Protein AF-A0A4D7HAW9-F1 (afdb_monomer_lite)

pLDDT: mean 92.5, std 7.55, range [50.25, 98.31]

Radius of gyration: 14.74 Å; chains: 1; bounding box: 33×27×41 Å

Foldseek 3Di:
DQDPLNVLVVQLVVLQVVLVVCVVVVVLLSSLQSNLVSLQSLLVSLCVQLVVLVVDDDPDHNVVSNVSSVVSNVSSVVSVVVSVVVVVVD

Structure (mmCIF, N/CA/C/O backbone):
data_AF-A0A4D7HAW9-F1
#
_entry.id   AF-A0A4D7HAW9-F1
#
loop_
_atom_site.group_PDB
_atom_site.id
_atom_site.type_symbol
_atom_site.label_atom_id
_atom_site.label_alt_id
_atom_site.label_comp_id
_atom_site.label_asym_id
_atom_site.label_entity_id
_atom_site.label_seq_id
_atom_site.pdbx_PDB_ins_code
_atom_site.Cartn_x
_atom_site.Cartn_y
_atom_site.Cartn_z
_atom_site.occupancy
_atom_site.B_iso_or_equiv
_atom_site.auth_seq_id
_atom_site.auth_comp_id
_atom_site.auth_asym_id
_atom_site.auth_atom_id
_atom_site.pdbx_PDB_model_num
ATOM 1 N N . MET A 1 1 ? 13.804 -18.890 -7.336 1.00 50.25 1 MET A N 1
ATOM 2 C CA . MET A 1 1 ? 14.395 -18.110 -6.224 1.00 50.25 1 MET A CA 1
ATOM 3 C C . MET A 1 1 ? 13.465 -16.938 -5.942 1.00 50.25 1 MET A C 1
ATOM 5 O O . MET A 1 1 ? 12.963 -16.361 -6.898 1.00 50.25 1 MET A O 1
ATOM 9 N N . LEU A 1 2 ? 13.157 -16.655 -4.675 1.00 66.62 2 LEU A N 1
ATOM 10 C CA . LEU A 1 2 ? 12.306 -15.525 -4.281 1.00 66.62 2 LEU A CA 1
ATOM 11 C C . LEU A 1 2 ? 13.144 -14.243 -4.310 1.00 66.62 2 LEU A C 1
ATOM 13 O O . LEU A 1 2 ? 14.009 -14.059 -3.463 1.00 66.62 2 LEU A O 1
ATOM 17 N N . ASP A 1 3 ? 12.908 -13.395 -5.307 1.00 86.25 3 ASP A N 1
ATOM 18 C CA . ASP A 1 3 ? 13.499 -12.056 -5.380 1.00 86.25 3 ASP A CA 1
ATOM 19 C C . ASP A 1 3 ? 12.754 -11.090 -4.432 1.00 86.25 3 ASP A C 1
ATOM 21 O O . ASP A 1 3 ? 11.595 -11.332 -4.077 1.00 86.25 3 ASP A O 1
ATOM 25 N N . THR A 1 4 ? 13.381 -9.982 -4.029 1.00 86.50 4 THR A N 1
ATOM 26 C CA . THR A 1 4 ? 12.822 -8.970 -3.113 1.00 86.50 4 THR A CA 1
ATOM 27 C C . THR A 1 4 ? 11.437 -8.498 -3.559 1.00 86.50 4 THR A C 1
ATOM 29 O O . THR A 1 4 ? 10.525 -8.370 -2.741 1.00 86.50 4 THR A O 1
ATOM 32 N N . ARG A 1 5 ? 11.230 -8.321 -4.872 1.00 86.56 5 ARG A N 1
ATOM 33 C CA . ARG A 1 5 ? 9.914 -7.985 -5.439 1.00 86.56 5 ARG A CA 1
ATOM 34 C C . ARG A 1 5 ? 8.876 -9.089 -5.222 1.00 86.56 5 ARG A C 1
ATOM 36 O O . ARG A 1 5 ? 7.712 -8.788 -4.979 1.00 86.56 5 ARG A O 1
ATOM 43 N N . GLY A 1 6 ? 9.279 -10.354 -5.292 1.00 87.38 6 GLY A N 1
ATOM 44 C CA . GLY A 1 6 ? 8.404 -11.487 -4.995 1.00 87.38 6 GLY A CA 1
ATOM 45 C C . GLY A 1 6 ? 7.984 -11.513 -3.524 1.00 87.38 6 GLY A C 1
ATOM 46 O O . GLY A 1 6 ? 6.804 -11.674 -3.228 1.00 87.38 6 GLY A O 1
ATOM 47 N N . VAL A 1 7 ? 8.926 -11.266 -2.607 1.00 90.50 7 VAL A N 1
ATOM 48 C CA . VAL A 1 7 ? 8.639 -11.183 -1.163 1.00 90.50 7 VAL A CA 1
ATOM 49 C C . VAL A 1 7 ? 7.652 -10.053 -0.866 1.00 90.50 7 VAL A C 1
ATOM 51 O O . VAL A 1 7 ? 6.662 -10.267 -0.171 1.00 90.50 7 VAL A O 1
ATOM 54 N N . LEU A 1 8 ? 7.869 -8.868 -1.441 1.00 90.12 8 LEU A N 1
ATOM 55 C CA . LEU A 1 8 ? 6.956 -7.734 -1.293 1.00 90.12 8 LEU A CA 1
ATOM 56 C C . LEU A 1 8 ? 5.547 -8.052 -1.806 1.00 90.12 8 LEU A C 1
ATOM 58 O O . LEU A 1 8 ? 4.581 -7.731 -1.124 1.00 90.12 8 LEU A O 1
ATOM 62 N N . ALA A 1 9 ? 5.412 -8.725 -2.952 1.00 91.25 9 ALA A N 1
ATOM 63 C CA . ALA A 1 9 ? 4.101 -9.112 -3.476 1.00 91.25 9 ALA A CA 1
ATOM 64 C C . ALA A 1 9 ? 3.344 -10.051 -2.515 1.00 91.25 9 ALA A C 1
ATOM 66 O O . ALA A 1 9 ? 2.134 -9.901 -2.318 1.00 91.25 9 ALA A O 1
ATOM 67 N N . ILE A 1 10 ? 4.057 -10.979 -1.867 1.00 95.00 10 ILE A N 1
ATOM 68 C CA . ILE A 1 10 ? 3.482 -11.854 -0.836 1.00 95.00 10 ILE A CA 1
ATOM 69 C C . ILE A 1 10 ? 3.054 -11.032 0.382 1.00 95.00 10 ILE A C 1
ATOM 71 O O . ILE A 1 10 ? 1.921 -11.174 0.834 1.00 95.00 10 ILE A O 1
ATOM 75 N N . LEU A 1 11 ? 3.914 -10.145 0.889 1.00 94.75 11 LEU A N 1
ATOM 76 C CA . LEU A 1 11 ? 3.597 -9.304 2.048 1.00 94.75 11 LEU A CA 1
ATOM 77 C C . LEU A 1 11 ? 2.394 -8.390 1.790 1.00 94.75 11 LEU A C 1
ATOM 79 O O . LEU A 1 11 ? 1.522 -8.284 2.647 1.00 94.75 11 LEU A O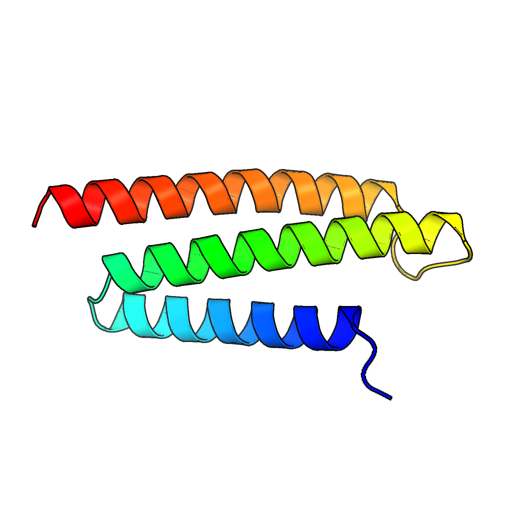 1
ATOM 83 N N . VAL A 1 12 ? 2.311 -7.790 0.599 1.00 95.31 12 VAL A N 1
ATOM 84 C CA . VAL A 1 12 ? 1.153 -7.002 0.152 1.00 95.31 12 VAL A CA 1
ATOM 85 C C . VAL A 1 12 ? -0.115 -7.854 0.178 1.00 95.31 12 VAL A C 1
ATOM 87 O O . VAL A 1 12 ? -1.127 -7.443 0.743 1.00 95.31 12 VAL A O 1
ATOM 90 N N . SER A 1 13 ? -0.054 -9.065 -0.381 1.00 95.00 13 SER A N 1
ATOM 91 C CA . SER A 1 13 ? -1.197 -9.985 -0.418 1.00 95.00 13 SER A CA 1
ATOM 92 C C . SER A 1 13 ? -1.655 -10.377 0.988 1.00 95.00 13 SER A C 1
ATOM 94 O O . SER A 1 13 ? -2.849 -10.354 1.280 1.00 95.00 13 SER A O 1
ATOM 96 N N . VAL A 1 14 ? -0.708 -10.685 1.879 1.00 97.38 14 VAL A N 1
ATOM 97 C CA . VAL A 1 14 ? -0.993 -11.011 3.282 1.00 97.38 14 VAL A CA 1
ATOM 98 C C . VAL A 1 14 ? -1.608 -9.813 4.000 1.00 97.38 14 VAL A C 1
ATOM 100 O O . VAL A 1 14 ? -2.630 -9.989 4.652 1.00 97.38 14 VAL A O 1
ATOM 103 N N . ALA A 1 15 ? -1.047 -8.610 3.846 1.00 96.75 15 ALA A N 1
ATOM 104 C CA . ALA A 1 15 ? -1.561 -7.391 4.470 1.00 96.75 15 ALA A CA 1
ATOM 105 C C . ALA A 1 15 ? -2.996 -7.067 4.025 1.00 96.75 15 ALA A C 1
ATOM 107 O O . ALA A 1 15 ? -3.837 -6.716 4.852 1.00 96.75 15 ALA A O 1
ATOM 108 N N . PHE A 1 16 ? -3.310 -7.237 2.737 1.00 97.50 16 PHE A N 1
ATOM 109 C CA . PHE A 1 16 ? -4.675 -7.042 2.250 1.00 97.50 16 PHE A CA 1
ATOM 110 C C . PHE A 1 16 ? -5.638 -8.102 2.775 1.00 97.50 16 PHE A C 1
ATOM 112 O O . PHE A 1 16 ? -6.727 -7.758 3.235 1.00 97.50 16 PHE A O 1
ATOM 119 N N . LEU A 1 17 ? -5.244 -9.377 2.755 1.00 97.88 17 LEU A N 1
ATOM 120 C CA . LEU A 1 17 ? -6.074 -10.461 3.276 1.00 97.88 17 LEU A CA 1
ATOM 121 C C . LEU A 1 17 ? -6.369 -10.273 4.767 1.00 97.88 17 LEU A C 1
ATOM 123 O O . LEU A 1 17 ? -7.528 -10.353 5.176 1.00 97.88 17 LEU A O 1
ATOM 127 N N . THR A 1 18 ? -5.352 -9.984 5.580 1.00 97.44 18 THR A N 1
ATOM 128 C CA . THR A 1 18 ? -5.536 -9.750 7.017 1.00 97.44 18 THR A CA 1
ATOM 129 C C . THR A 1 18 ? -6.358 -8.493 7.273 1.00 97.44 18 THR A C 1
ATOM 131 O O . THR A 1 18 ? -7.280 -8.548 8.083 1.00 97.44 18 THR A O 1
ATOM 134 N N . GLY A 1 19 ? -6.117 -7.406 6.532 1.00 96.19 19 GLY A N 1
ATOM 135 C CA . GLY A 1 19 ? -6.912 -6.180 6.617 1.00 96.19 19 GLY A CA 1
ATOM 136 C C . GLY A 1 19 ? -8.397 -6.423 6.338 1.00 96.19 19 GLY A C 1
ATOM 137 O O . GLY A 1 19 ? -9.249 -6.027 7.134 1.00 96.19 19 GLY A O 1
ATOM 138 N N . MET A 1 20 ? -8.725 -7.157 5.270 1.00 97.31 20 MET A N 1
ATOM 139 C CA . MET A 1 20 ? -10.110 -7.520 4.939 1.00 97.31 20 MET A CA 1
ATOM 140 C C . MET A 1 20 ? -10.753 -8.421 6.000 1.00 97.31 20 MET A C 1
ATOM 142 O O . MET A 1 20 ? -11.927 -8.245 6.337 1.00 97.31 20 MET A O 1
ATOM 146 N N . VAL A 1 21 ? -10.003 -9.382 6.546 1.00 97.88 21 VAL A N 1
ATOM 147 C CA . VAL A 1 21 ? -10.489 -10.255 7.624 1.00 97.88 21 VAL A CA 1
ATOM 148 C C . VAL A 1 21 ? -10.759 -9.452 8.899 1.00 97.88 21 VAL A C 1
ATOM 150 O O . VAL A 1 21 ? -11.807 -9.643 9.517 1.00 97.88 21 VAL A O 1
ATOM 153 N N . SER A 1 22 ? -9.868 -8.536 9.280 1.00 96.62 22 SER A N 1
ATOM 154 C CA . SER A 1 22 ? -10.062 -7.654 10.436 1.00 96.62 22 SER A CA 1
ATOM 155 C C . SER A 1 22 ? -11.259 -6.727 10.253 1.00 96.62 22 SER A C 1
ATOM 157 O O . SER A 1 22 ? -12.056 -6.586 11.183 1.00 96.62 22 SER A O 1
ATOM 159 N N . TYR A 1 23 ? -11.453 -6.187 9.045 1.00 95.38 23 TYR A N 1
ATOM 160 C CA . TYR A 1 23 ? -12.614 -5.357 8.722 1.00 95.38 23 TYR A CA 1
ATOM 161 C C . TYR A 1 23 ? -13.920 -6.133 8.923 1.00 95.38 23 TYR A C 1
ATOM 163 O O . TYR A 1 23 ? -14.811 -5.690 9.645 1.00 95.38 23 TYR A O 1
ATOM 171 N N . ARG A 1 24 ? -13.997 -7.364 8.395 1.00 96.06 24 ARG A N 1
ATOM 172 C CA . ARG A 1 24 ? -15.160 -8.251 8.583 1.00 96.06 24 ARG A CA 1
ATOM 173 C C . ARG A 1 24 ? -15.425 -8.633 10.041 1.00 96.06 24 ARG A C 1
ATOM 175 O O . ARG A 1 24 ? -16.539 -9.030 10.362 1.00 96.06 24 ARG A O 1
ATOM 182 N N . ARG A 1 25 ? -14.421 -8.541 10.916 1.00 96.62 25 ARG A N 1
ATOM 183 C CA . ARG A 1 25 ? -14.538 -8.815 12.358 1.00 96.62 25 ARG A CA 1
ATOM 184 C C . ARG A 1 25 ? -14.857 -7.564 13.190 1.00 96.62 25 ARG A C 1
ATOM 186 O O . ARG A 1 25 ? -14.776 -7.636 14.412 1.00 96.62 25 ARG A O 1
ATOM 193 N N . GLY A 1 26 ? -15.165 -6.423 12.566 1.00 94.12 26 GLY A N 1
ATOM 194 C CA . GLY A 1 26 ? -15.440 -5.158 13.266 1.00 94.12 26 GLY A CA 1
ATOM 195 C C . GLY A 1 26 ? -14.196 -4.496 13.880 1.00 94.12 26 GLY A C 1
ATOM 196 O O . GLY A 1 26 ? -14.297 -3.555 14.670 1.00 94.12 26 GLY A O 1
ATOM 197 N N . ARG A 1 27 ? -12.992 -4.971 13.530 1.00 94.88 27 ARG A N 1
ATOM 198 C CA . ARG A 1 27 ? -11.707 -4.410 13.981 1.00 94.88 27 ARG A CA 1
ATOM 199 C C . ARG A 1 27 ? -11.223 -3.353 12.985 1.00 94.88 27 ARG A C 1
ATOM 201 O O . ARG A 1 27 ? -10.156 -3.484 12.396 1.00 94.88 27 ARG A O 1
ATOM 208 N N . GLU A 1 28 ? -12.033 -2.316 12.791 1.00 93.94 28 GLU A N 1
ATOM 209 C CA . GLU A 1 28 ? -11.863 -1.299 11.739 1.00 93.94 28 GLU A CA 1
ATOM 210 C C . GLU A 1 28 ? -10.517 -0.573 11.798 1.00 93.94 28 GLU A C 1
ATOM 212 O O . GLU A 1 28 ? -9.837 -0.473 10.784 1.00 93.94 28 GLU A O 1
ATOM 217 N N . VAL A 1 29 ? -10.084 -0.147 12.989 1.00 95.31 29 VAL A N 1
ATOM 218 C CA . VAL A 1 29 ? -8.794 0.539 13.168 1.00 95.31 29 VAL A CA 1
ATOM 219 C C . VAL A 1 29 ? -7.638 -0.317 12.641 1.00 95.31 29 VAL A C 1
ATOM 221 O O . VAL A 1 29 ? -6.834 0.142 11.834 1.00 95.31 29 VAL A O 1
ATOM 224 N N . GLU A 1 30 ? -7.570 -1.584 13.059 1.00 95.38 30 GLU A N 1
ATOM 225 C CA . GLU 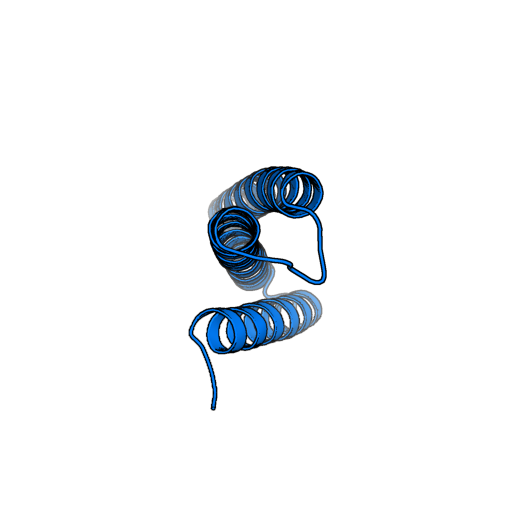A 1 30 ? -6.529 -2.513 12.606 1.00 95.38 30 GLU A CA 1
ATOM 226 C C . GLU A 1 30 ? -6.640 -2.771 11.100 1.00 95.38 30 GLU A C 1
ATOM 228 O O . GLU A 1 30 ? -5.626 -2.783 10.404 1.00 95.38 30 GLU A O 1
ATOM 233 N N . ALA A 1 31 ? -7.863 -2.923 10.586 1.00 96.50 31 ALA A N 1
ATOM 234 C CA . ALA A 1 31 ? -8.098 -3.094 9.162 1.00 96.50 31 ALA A CA 1
ATOM 235 C C . ALA A 1 31 ? -7.542 -1.921 8.350 1.00 96.50 31 ALA A C 1
ATOM 237 O O . ALA A 1 31 ? -6.801 -2.144 7.396 1.00 96.50 31 ALA A O 1
ATOM 238 N N . PHE A 1 32 ? -7.829 -0.682 8.747 1.00 97.56 32 PHE A N 1
ATOM 239 C CA . PHE A 1 32 ? -7.343 0.506 8.053 1.00 97.56 32 PHE A CA 1
ATOM 240 C C . PHE A 1 32 ? -5.817 0.607 8.075 1.00 97.56 32 PHE A C 1
ATOM 242 O O . PHE A 1 32 ? -5.209 0.835 7.031 1.00 97.56 32 PHE A O 1
ATOM 249 N N . PHE A 1 33 ? -5.169 0.338 9.209 1.00 97.81 33 PHE A N 1
ATOM 250 C CA . PHE A 1 33 ? -3.704 0.319 9.258 1.00 97.81 33 PHE A CA 1
ATOM 251 C C . PHE A 1 33 ? -3.091 -0.797 8.397 1.00 97.81 33 PHE A C 1
ATOM 253 O O . PHE A 1 33 ? -2.084 -0.562 7.727 1.00 97.81 33 PHE A O 1
ATOM 260 N N . LEU A 1 34 ? -3.699 -1.988 8.359 1.00 97.81 34 LEU A N 1
ATOM 261 C CA . LEU A 1 34 ? -3.239 -3.099 7.515 1.00 97.81 34 LEU A CA 1
ATOM 262 C C . LEU A 1 34 ? -3.413 -2.800 6.022 1.00 97.81 34 LEU A C 1
ATOM 264 O O . LEU A 1 34 ? -2.487 -3.025 5.244 1.00 97.81 34 LEU A O 1
ATOM 268 N N . LEU A 1 35 ? -4.563 -2.251 5.624 1.00 97.62 35 LEU A N 1
ATOM 269 C CA . LEU A 1 35 ? -4.823 -1.845 4.243 1.00 97.62 35 LEU A CA 1
ATOM 270 C C . LEU A 1 35 ? -3.872 -0.717 3.820 1.00 97.62 35 LEU A C 1
ATOM 272 O O . LEU A 1 35 ? -3.248 -0.814 2.763 1.00 97.62 35 LEU A O 1
ATOM 276 N N . GLY A 1 36 ? -3.692 0.305 4.662 1.00 97.94 36 GLY A N 1
ATOM 277 C CA . GLY A 1 36 ? -2.753 1.402 4.418 1.00 97.94 36 GLY A CA 1
ATOM 278 C C . GLY A 1 36 ? -1.308 0.916 4.277 1.00 97.94 36 GLY A C 1
ATOM 279 O O . GLY A 1 36 ? -0.626 1.254 3.307 1.00 97.94 36 GLY A O 1
ATOM 280 N N . GLY A 1 37 ? -0.862 0.039 5.180 1.00 97.50 37 GLY A N 1
ATOM 281 C CA . GLY A 1 37 ? 0.450 -0.607 5.100 1.00 97.50 37 GLY A CA 1
ATOM 282 C C . GLY A 1 37 ? 0.620 -1.466 3.841 1.00 97.50 37 GLY A C 1
ATOM 283 O O . GLY A 1 37 ? 1.653 -1.384 3.177 1.00 97.50 37 GLY A O 1
ATOM 284 N N . GLY A 1 38 ? -0.407 -2.230 3.458 1.00 97.69 38 GLY A N 1
ATOM 285 C CA . GLY A 1 38 ? -0.424 -3.014 2.220 1.00 97.69 38 GLY A CA 1
ATOM 286 C C . GLY A 1 38 ? -0.254 -2.143 0.973 1.00 97.69 38 GLY A C 1
ATOM 287 O O . GLY A 1 38 ? 0.580 -2.443 0.118 1.00 97.69 38 GLY A O 1
ATOM 288 N N . PHE A 1 39 ? -0.962 -1.014 0.901 1.00 98.19 39 PHE A N 1
ATOM 289 C CA . PHE A 1 39 ? -0.799 -0.044 -0.183 1.00 98.19 39 PHE A CA 1
ATOM 290 C C . PHE A 1 39 ? 0.579 0.637 -0.180 1.00 98.19 39 PHE A C 1
ATOM 292 O O . PHE A 1 39 ? 1.154 0.835 -1.249 1.00 98.19 39 PHE A O 1
ATOM 299 N N . ALA A 1 40 ? 1.162 0.934 0.985 1.00 97.56 40 ALA A N 1
ATOM 300 C CA . ALA A 1 40 ? 2.526 1.465 1.064 1.00 97.56 40 ALA A CA 1
ATOM 301 C C . ALA A 1 40 ? 3.561 0.476 0.491 1.00 97.56 40 ALA A C 1
ATOM 303 O O . ALA A 1 40 ? 4.428 0.857 -0.299 1.00 97.56 40 ALA A O 1
ATOM 304 N N . LEU A 1 41 ? 3.434 -0.809 0.835 1.00 96.69 41 LEU A N 1
ATOM 305 C CA . LEU A 1 41 ? 4.281 -1.870 0.287 1.00 96.69 41 LEU A CA 1
ATOM 306 C C . LEU A 1 41 ? 4.058 -2.057 -1.221 1.00 96.69 41 LEU A C 1
ATOM 308 O O . LEU A 1 41 ? 5.020 -2.273 -1.957 1.00 96.69 41 LEU A O 1
ATOM 312 N N . ALA A 1 42 ? 2.817 -1.926 -1.695 1.00 95.88 42 ALA A N 1
ATOM 313 C CA . ALA A 1 42 ? 2.493 -1.990 -3.118 1.00 95.88 42 ALA A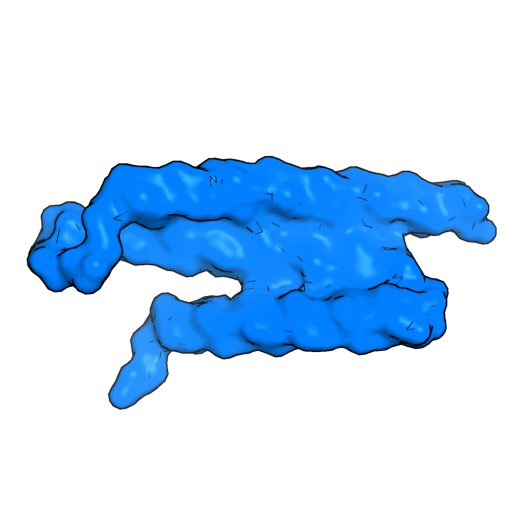 CA 1
ATOM 314 C C . ALA A 1 42 ? 3.116 -0.822 -3.902 1.00 95.88 42 ALA A C 1
ATOM 316 O O . ALA A 1 42 ? 3.656 -1.033 -4.989 1.00 95.88 42 ALA A O 1
ATOM 317 N N . ALA A 1 43 ? 3.115 0.388 -3.333 1.00 96.75 43 ALA A N 1
ATOM 318 C CA . ALA A 1 43 ? 3.804 1.537 -3.913 1.00 96.75 43 ALA A CA 1
ATOM 319 C C . ALA A 1 43 ? 5.314 1.288 -4.018 1.00 96.75 43 ALA A C 1
ATOM 321 O O . ALA A 1 43 ? 5.910 1.508 -5.071 1.00 96.75 43 ALA A O 1
ATOM 322 N N . PHE A 1 44 ? 5.931 0.761 -2.957 1.00 95.19 44 PHE A N 1
ATOM 323 C CA . PHE A 1 44 ? 7.354 0.425 -2.971 1.00 95.19 44 PHE A CA 1
ATOM 324 C C . PHE A 1 44 ? 7.681 -0.660 -4.010 1.00 95.19 44 PHE A C 1
ATOM 326 O O . PHE A 1 44 ? 8.635 -0.526 -4.778 1.00 95.19 44 PHE A O 1
ATOM 333 N N . TRP A 1 45 ? 6.844 -1.698 -4.106 1.00 93.94 45 TRP A N 1
ATOM 334 C CA . TRP A 1 45 ? 6.964 -2.739 -5.126 1.00 93.94 45 TRP A CA 1
ATOM 335 C C . TRP A 1 45 ? 6.882 -2.182 -6.554 1.00 93.94 45 TRP A C 1
ATOM 337 O O . TRP A 1 45 ? 7.661 -2.588 -7.423 1.00 93.94 45 TRP A O 1
ATOM 347 N N . GLY A 1 46 ? 5.962 -1.243 -6.796 1.00 92.25 46 GLY A N 1
ATOM 348 C CA . GLY A 1 46 ? 5.806 -0.581 -8.087 1.00 92.25 46 GLY A CA 1
ATOM 349 C C . GLY A 1 46 ? 7.020 0.277 -8.448 1.00 92.25 46 GLY A C 1
ATOM 350 O O . GLY A 1 46 ? 7.560 0.130 -9.543 1.00 92.25 46 GLY A O 1
ATOM 351 N N . LEU A 1 47 ? 7.541 1.076 -7.512 1.00 92.50 47 LEU A N 1
ATOM 352 C CA . LEU A 1 47 ? 8.758 1.871 -7.720 1.00 92.50 47 LEU A CA 1
ATOM 353 C C . LEU A 1 47 ? 9.976 0.993 -8.046 1.00 92.50 47 LEU A C 1
ATOM 355 O O . LEU A 1 47 ? 10.739 1.312 -8.960 1.00 92.50 47 LEU A O 1
ATOM 359 N N . MET A 1 48 ? 10.130 -0.153 -7.370 1.00 90.88 48 MET A N 1
ATOM 360 C CA . MET A 1 48 ? 11.162 -1.135 -7.724 1.00 90.88 48 MET A CA 1
ATOM 361 C C . MET A 1 48 ? 10.959 -1.700 -9.137 1.00 90.88 48 MET A C 1
ATOM 363 O O . MET A 1 48 ? 11.926 -1.873 -9.876 1.00 90.88 48 MET A O 1
ATOM 367 N N . GLY A 1 49 ? 9.712 -1.972 -9.533 1.00 88.56 49 GLY A N 1
ATOM 368 C CA . GLY A 1 49 ? 9.375 -2.408 -10.890 1.00 88.56 49 GLY A CA 1
ATOM 369 C C . GLY A 1 49 ? 9.742 -1.376 -11.955 1.00 88.56 49 GLY A C 1
ATOM 370 O O . GLY A 1 49 ? 10.314 -1.734 -12.985 1.00 88.56 49 GLY A O 1
ATOM 371 N N . MET A 1 50 ? 9.501 -0.094 -11.673 1.00 90.62 50 MET A N 1
ATOM 372 C CA . MET A 1 50 ? 9.899 1.014 -12.541 1.00 90.62 50 MET A CA 1
ATOM 373 C C . MET A 1 50 ? 11.422 1.086 -12.689 1.00 90.62 50 MET A C 1
ATOM 375 O O . MET A 1 50 ? 11.920 1.197 -13.809 1.00 90.62 50 MET A O 1
ATOM 379 N N . ALA A 1 51 ? 12.172 0.976 -11.589 1.00 88.75 51 ALA A N 1
ATOM 380 C CA . ALA A 1 51 ? 13.632 0.951 -11.639 1.00 88.75 51 ALA A CA 1
ATOM 381 C C . ALA A 1 51 ? 14.144 -0.213 -1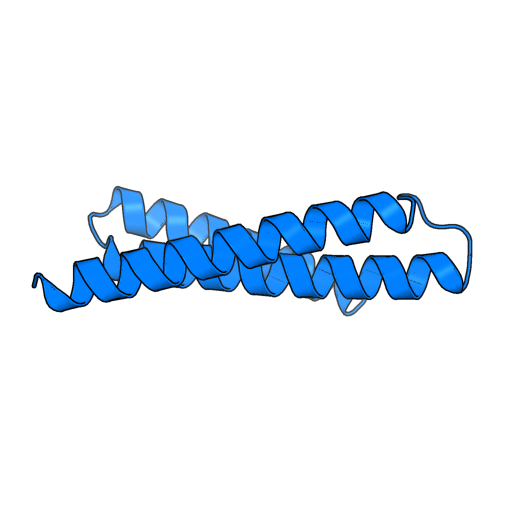2.506 1.00 88.75 51 ALA A C 1
ATOM 383 O O . ALA A 1 51 ? 15.011 -0.009 -13.353 1.00 88.75 51 ALA A O 1
ATOM 384 N N . LEU A 1 52 ? 13.540 -1.399 -12.370 1.00 86.19 52 LEU A N 1
ATOM 385 C CA . LEU A 1 52 ? 13.892 -2.581 -13.160 1.00 86.19 52 LEU A CA 1
ATOM 386 C C . LEU A 1 52 ? 13.566 -2.420 -14.655 1.00 86.19 52 LEU A C 1
ATOM 388 O O . LEU A 1 52 ? 14.327 -2.868 -15.508 1.00 86.19 52 LEU A O 1
ATOM 392 N N . SER A 1 53 ? 12.459 -1.747 -14.989 1.00 87.44 53 SER A N 1
ATOM 393 C CA . SER A 1 53 ? 12.076 -1.488 -16.389 1.00 87.44 53 SER A CA 1
ATOM 394 C C . SER A 1 53 ? 13.065 -0.599 -17.143 1.00 87.44 53 SER A C 1
ATOM 396 O O . SER A 1 53 ? 13.083 -0.596 -18.370 1.00 87.44 53 SER A O 1
ATOM 398 N N . ARG A 1 54 ? 13.922 0.135 -16.422 1.00 85.62 54 ARG A N 1
ATOM 399 C CA . ARG A 1 54 ? 14.988 0.949 -17.018 1.00 85.62 54 ARG A CA 1
ATOM 400 C C . ARG A 1 54 ? 16.237 0.137 -17.357 1.00 85.62 54 ARG A C 1
ATOM 402 O O . ARG A 1 54 ? 17.059 0.613 -18.130 1.00 85.62 54 ARG A O 1
ATOM 409 N N . THR A 1 55 ? 16.401 -1.055 -16.778 1.00 84.69 55 THR A N 1
ATOM 410 C CA . THR A 1 55 ? 17.614 -1.879 -16.925 1.00 84.69 55 THR A CA 1
ATOM 411 C C . THR A 1 55 ? 17.438 -3.053 -17.888 1.00 84.69 55 THR A C 1
ATOM 413 O O . THR A 1 55 ? 18.400 -3.763 -18.160 1.00 84.69 55 THR A O 1
ATOM 416 N N . GLY A 1 56 ? 16.231 -3.283 -18.409 1.00 77.38 56 GLY A N 1
ATOM 417 C CA . GLY A 1 56 ? 15.962 -4.347 -19.370 1.00 77.38 56 GLY A CA 1
ATOM 418 C C . GLY A 1 56 ? 14.472 -4.511 -19.671 1.00 77.38 56 GLY A C 1
ATOM 419 O O . GLY A 1 56 ? 13.638 -3.841 -19.060 1.00 77.38 56 GLY A O 1
ATOM 420 N N . PRO A 1 57 ? 14.117 -5.403 -20.609 1.00 73.62 57 PRO A N 1
ATOM 421 C CA . PRO A 1 57 ? 12.726 -5.676 -20.941 1.00 73.62 57 PRO A CA 1
ATOM 422 C C . PRO A 1 57 ? 11.981 -6.256 -19.731 1.00 73.62 57 PRO A C 1
ATOM 424 O O . PRO A 1 57 ? 12.345 -7.299 -19.187 1.00 73.62 57 PRO A O 1
ATOM 427 N N . THR A 1 58 ? 10.913 -5.578 -19.320 1.00 79.31 58 THR A N 1
ATOM 428 C CA . THR A 1 58 ? 9.999 -6.020 -18.263 1.00 79.31 58 THR A CA 1
ATOM 429 C C . THR A 1 58 ? 8.627 -6.348 -18.836 1.00 79.31 58 THR A C 1
ATOM 431 O O . THR A 1 58 ? 8.200 -5.771 -19.829 1.00 79.31 58 THR A O 1
ATOM 434 N N . GLN A 1 59 ? 7.894 -7.246 -18.171 1.00 78.69 59 GLN A N 1
ATOM 435 C CA . GLN A 1 59 ? 6.523 -7.612 -18.565 1.00 78.69 59 GLN A CA 1
ATOM 436 C C . GLN A 1 59 ? 5.528 -6.442 -18.480 1.00 78.69 59 GLN A C 1
ATOM 438 O O . GLN A 1 59 ? 4.481 -6.474 -19.114 1.00 78.69 59 GLN A O 1
ATOM 443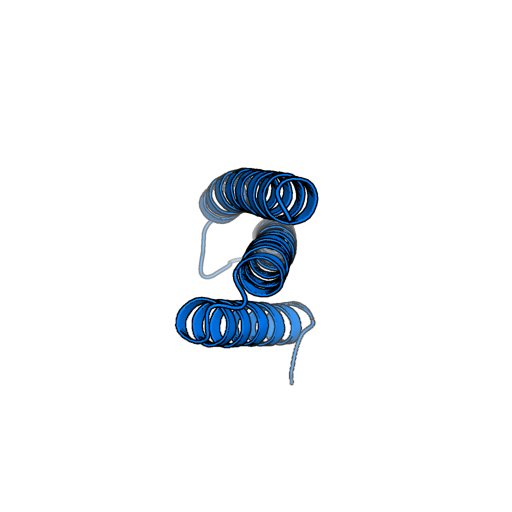 N N . VAL A 1 60 ? 5.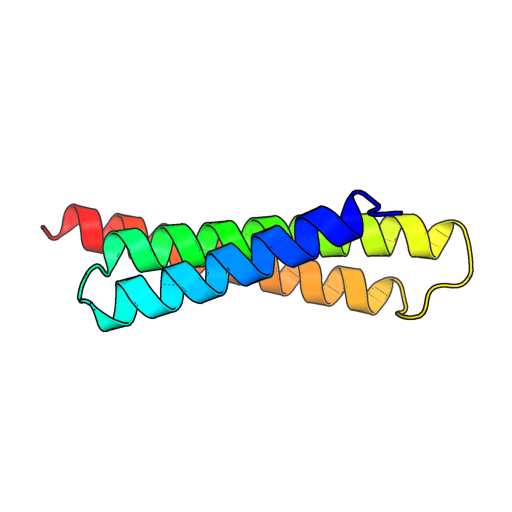847 -5.419 -17.683 1.00 84.19 60 VAL A N 1
ATOM 444 C CA . VAL A 1 60 ? 5.021 -4.226 -17.475 1.00 84.19 60 VAL A CA 1
ATOM 445 C C . VAL A 1 60 ? 5.876 -2.990 -17.786 1.00 84.19 60 VAL A C 1
ATOM 447 O O . VAL A 1 60 ? 7.002 -2.920 -17.279 1.00 84.19 60 VAL A O 1
ATOM 450 N N . PRO A 1 61 ? 5.389 -2.036 -18.601 1.00 87.19 61 PRO A N 1
ATOM 451 C CA . PRO A 1 61 ? 6.066 -0.766 -18.862 1.00 87.19 61 PRO A CA 1
ATOM 452 C C . PRO A 1 61 ? 6.292 0.075 -17.597 1.00 87.19 61 PRO A C 1
ATOM 454 O O . PRO A 1 61 ? 5.465 0.081 -16.683 1.00 87.19 61 PRO A O 1
ATOM 457 N N . GLY A 1 62 ? 7.386 0.841 -17.570 1.00 88.44 62 GLY A N 1
ATOM 458 C CA . GLY A 1 62 ? 7.752 1.708 -16.441 1.00 88.44 62 GLY A CA 1
ATOM 459 C C . GLY A 1 62 ? 6.679 2.731 -16.056 1.00 88.44 62 GLY A C 1
ATOM 460 O O . GLY A 1 62 ? 6.445 2.952 -14.869 1.00 88.44 62 GLY A O 1
ATOM 461 N N . ASP A 1 63 ? 5.971 3.293 -17.035 1.00 90.38 63 ASP A N 1
ATOM 462 C CA . ASP A 1 63 ? 4.921 4.292 -16.790 1.00 90.38 63 ASP A CA 1
ATOM 463 C C . ASP A 1 63 ? 3.711 3.696 -16.060 1.00 90.38 63 ASP A C 1
ATOM 465 O O . ASP A 1 63 ? 3.105 4.353 -15.212 1.00 90.38 63 ASP A O 1
ATOM 469 N N . ILE A 1 64 ? 3.402 2.419 -16.316 1.00 92.94 64 ILE A N 1
ATOM 470 C CA . ILE A 1 64 ? 2.340 1.703 -15.599 1.00 92.94 64 ILE A CA 1
ATOM 471 C C . ILE A 1 64 ? 2.752 1.493 -14.141 1.00 92.94 64 ILE A C 1
ATOM 473 O O . ILE A 1 64 ? 1.956 1.744 -13.238 1.00 92.94 64 ILE A O 1
ATOM 477 N N . TYR A 1 65 ? 4.006 1.105 -13.890 1.00 92.12 65 TYR A N 1
ATOM 478 C CA . TYR A 1 65 ? 4.520 0.999 -12.524 1.00 92.12 65 TYR A CA 1
ATOM 479 C C . TYR A 1 65 ? 4.447 2.329 -11.772 1.00 92.12 65 TYR A C 1
ATOM 481 O O . TYR A 1 65 ? 4.055 2.343 -10.603 1.00 92.12 65 TYR A O 1
ATOM 489 N N . LEU A 1 66 ? 4.790 3.440 -12.428 1.00 92.19 66 LEU A N 1
ATOM 490 C CA . LEU A 1 66 ? 4.723 4.768 -11.825 1.00 92.19 66 LEU A CA 1
ATOM 491 C C . LEU A 1 66 ? 3.279 5.158 -11.485 1.00 92.19 66 LEU A C 1
ATOM 493 O O . LEU A 1 66 ? 3.012 5.565 -10.353 1.00 92.19 66 LEU A O 1
ATOM 497 N N . ALA A 1 67 ? 2.347 4.977 -12.425 1.00 95.12 67 ALA A N 1
ATOM 498 C CA . ALA A 1 67 ? 0.932 5.273 -12.216 1.00 95.12 67 ALA A CA 1
ATOM 499 C C . ALA A 1 67 ? 0.343 4.442 -11.063 1.00 95.12 67 ALA A C 1
ATOM 501 O O . ALA A 1 67 ? -0.253 4.998 -10.140 1.00 95.12 67 ALA A O 1
ATOM 502 N N . MET A 1 68 ? 0.587 3.126 -11.058 1.00 94.31 68 MET A N 1
ATOM 503 C CA . MET A 1 68 ? 0.138 2.232 -9.985 1.00 94.31 68 MET A CA 1
ATOM 504 C C . MET A 1 68 ? 0.733 2.617 -8.628 1.00 94.31 68 MET A C 1
ATOM 506 O O . MET A 1 68 ? 0.026 2.600 -7.621 1.00 94.31 68 MET A O 1
ATOM 510 N N . SER A 1 69 ? 2.015 2.995 -8.595 1.00 95.56 69 SER A N 1
ATOM 511 C CA . SER A 1 69 ? 2.676 3.434 -7.362 1.00 95.56 69 SER A CA 1
ATOM 512 C C . SER A 1 69 ? 2.055 4.721 -6.829 1.00 95.56 69 SER A C 1
ATOM 514 O O . SER A 1 69 ? 1.792 4.814 -5.634 1.00 95.56 69 SER A O 1
ATOM 516 N N . GLY A 1 70 ? 1.762 5.685 -7.706 1.00 97.06 70 GLY A N 1
ATOM 517 C CA . GLY A 1 70 ? 1.080 6.924 -7.336 1.00 97.06 70 GLY A CA 1
ATOM 518 C C . GLY A 1 70 ? -0.293 6.662 -6.715 1.00 97.06 70 GLY A C 1
ATOM 519 O O . GLY A 1 70 ? -0.577 7.145 -5.619 1.00 97.06 70 GLY A O 1
ATOM 520 N N . SER A 1 71 ? -1.116 5.827 -7.355 1.00 97.25 71 SER A N 1
ATOM 521 C CA . SER A 1 71 ? -2.418 5.427 -6.804 1.00 97.25 71 SER A CA 1
ATOM 522 C C . SER A 1 71 ? -2.280 4.707 -5.459 1.00 97.25 71 SER A C 1
ATOM 524 O O . SER A 1 71 ? -3.042 4.978 -4.533 1.00 97.25 71 SER A O 1
ATOM 526 N N . ALA A 1 72 ? -1.287 3.827 -5.320 1.00 97.44 72 ALA A N 1
ATOM 527 C CA . ALA A 1 72 ? -1.033 3.111 -4.076 1.00 97.44 72 ALA A CA 1
ATOM 528 C C . ALA A 1 72 ? -0.595 4.051 -2.936 1.00 97.44 72 ALA A C 1
ATOM 530 O O . ALA A 1 72 ? -1.046 3.881 -1.806 1.00 97.44 72 ALA A O 1
ATOM 531 N N . VAL A 1 73 ? 0.199 5.092 -3.212 1.00 98.31 73 VAL A N 1
ATOM 532 C CA . VAL A 1 73 ? 0.535 6.121 -2.208 1.00 98.31 73 VAL A CA 1
ATOM 533 C C . VAL A 1 73 ? -0.720 6.843 -1.722 1.00 98.31 73 VAL A C 1
ATOM 535 O O . VAL A 1 73 ? -0.918 6.969 -0.514 1.00 98.31 73 VAL A O 1
ATOM 538 N N . VAL A 1 74 ? -1.596 7.268 -2.637 1.00 98.25 74 VAL A N 1
ATOM 539 C CA . VAL A 1 74 ? -2.845 7.959 -2.276 1.00 98.25 74 VAL A CA 1
ATOM 540 C C . VAL A 1 74 ? -3.736 7.064 -1.411 1.00 98.25 74 VAL A C 1
ATOM 542 O O . VAL A 1 74 ? -4.221 7.502 -0.369 1.00 98.25 74 VAL A O 1
ATOM 545 N N . MET A 1 75 ? -3.898 5.795 -1.792 1.00 98.19 75 MET A N 1
ATOM 546 C CA . MET A 1 75 ? -4.693 4.836 -1.020 1.00 98.19 75 MET A CA 1
ATOM 547 C C . MET A 1 75 ? -4.083 4.548 0.353 1.00 98.19 75 MET A C 1
ATOM 549 O O . MET A 1 75 ? -4.808 4.470 1.343 1.00 98.19 75 MET A O 1
ATOM 553 N N . SER A 1 76 ? -2.756 4.451 0.438 1.00 98.31 76 SER A N 1
ATOM 554 C CA . SER A 1 76 ? -2.052 4.324 1.714 1.00 98.31 76 SER A CA 1
ATOM 555 C C . SER A 1 76 ? -2.385 5.494 2.641 1.00 98.31 76 SER A C 1
ATOM 557 O O . SER A 1 76 ? -2.858 5.286 3.759 1.00 98.31 76 SER A O 1
ATOM 559 N N . MET A 1 77 ? -2.231 6.728 2.151 1.00 98.31 77 MET A N 1
ATOM 560 C CA . MET A 1 77 ? -2.550 7.935 2.917 1.00 98.31 77 MET A CA 1
ATOM 561 C C . MET A 1 77 ? -4.008 7.956 3.376 1.00 98.31 77 MET A C 1
ATOM 563 O O . MET A 1 77 ? -4.261 8.237 4.546 1.00 98.31 77 MET A O 1
ATOM 567 N N . TYR A 1 78 ? -4.943 7.630 2.480 1.00 98.12 78 TYR A N 1
ATOM 568 C CA . TYR A 1 78 ? -6.369 7.557 2.791 1.00 98.12 78 TYR A CA 1
ATOM 569 C C . TYR A 1 78 ? -6.636 6.618 3.974 1.00 98.12 78 TYR A C 1
ATOM 571 O O . TYR A 1 78 ? -7.177 7.043 4.993 1.00 98.12 78 TYR A O 1
ATOM 579 N N . PHE A 1 79 ? -6.162 5.375 3.902 1.00 97.69 79 PHE A N 1
ATOM 580 C CA . PHE A 1 79 ? -6.402 4.399 4.962 1.00 97.69 79 PHE A CA 1
ATOM 581 C C . PHE A 1 79 ? -5.682 4.732 6.276 1.00 97.69 79 PHE A C 1
ATOM 583 O O . PHE A 1 79 ? -6.225 4.481 7.348 1.00 97.69 79 PHE A O 1
ATOM 590 N N . PHE A 1 80 ? -4.502 5.358 6.241 1.00 97.88 80 PHE A N 1
ATOM 591 C CA . PHE A 1 80 ? -3.865 5.863 7.464 1.00 97.88 80 PHE A CA 1
ATOM 592 C C . PHE A 1 80 ? -4.616 7.048 8.087 1.00 97.88 80 PHE A C 1
ATOM 594 O O . PHE A 1 80 ? -4.557 7.243 9.304 1.00 97.88 80 PHE A O 1
ATOM 601 N N . ILE A 1 81 ? -5.288 7.876 7.285 1.00 98.12 81 ILE A N 1
ATOM 602 C CA . ILE A 1 81 ? -6.162 8.937 7.796 1.00 98.12 81 ILE A CA 1
ATOM 603 C C . ILE A 1 81 ? -7.393 8.309 8.455 1.00 98.12 81 ILE A C 1
ATOM 605 O O . ILE A 1 81 ? -7.642 8.619 9.617 1.00 98.12 81 ILE A O 1
ATOM 609 N N . GLU A 1 82 ? -8.066 7.371 7.784 1.00 97.06 82 GLU A N 1
ATOM 610 C CA . GLU A 1 82 ? -9.243 6.671 8.328 1.00 97.06 82 GLU A CA 1
ATOM 611 C C . GLU A 1 82 ? -8.926 5.859 9.592 1.00 97.06 82 GLU A C 1
ATOM 613 O O . GLU A 1 82 ? -9.678 5.856 10.566 1.00 97.06 82 GLU A O 1
ATOM 618 N N . GLY A 1 83 ? -7.764 5.204 9.634 1.00 96.44 83 GLY A N 1
ATOM 619 C CA . GLY A 1 83 ? -7.307 4.494 10.829 1.00 96.44 83 GLY A CA 1
ATOM 620 C C . GLY A 1 83 ? -7.108 5.430 12.021 1.00 96.44 83 GLY A C 1
ATOM 621 O O . GLY A 1 83 ? -7.456 5.082 13.149 1.00 96.44 83 GLY A O 1
ATOM 622 N N . ARG A 1 84 ? -6.585 6.640 11.779 1.00 96.25 84 ARG A N 1
ATOM 623 C CA . ARG A 1 84 ? -6.368 7.650 12.825 1.00 96.25 84 ARG A CA 1
ATOM 624 C C . ARG A 1 84 ? -7.658 8.337 13.271 1.00 96.25 84 ARG A C 1
ATOM 626 O O . ARG A 1 84 ? -7.783 8.584 14.467 1.00 96.25 84 ARG A O 1
ATOM 633 N N . SER A 1 85 ? -8.586 8.647 12.362 1.00 96.12 85 SER A N 1
ATOM 634 C CA . SER A 1 85 ? -9.902 9.200 12.726 1.00 96.12 85 SER A CA 1
ATOM 635 C C . SER A 1 85 ? -10.683 8.196 13.570 1.00 96.12 85 SER A C 1
ATOM 637 O O . SER A 1 85 ? -11.049 8.504 14.698 1.00 96.12 85 SER A O 1
ATOM 639 N N . THR A 1 86 ? -10.791 6.952 13.099 1.00 93.62 86 THR A N 1
ATOM 640 C CA . THR A 1 86 ? -11.514 5.881 13.802 1.00 93.62 86 THR A CA 1
ATOM 641 C C . THR A 1 86 ? -10.922 5.582 15.181 1.00 93.62 86 THR A C 1
ATOM 643 O O . THR A 1 86 ? -11.651 5.246 16.108 1.00 93.62 86 THR A O 1
ATOM 646 N N . LEU A 1 87 ? -9.597 5.686 15.343 1.00 93.81 87 LEU A N 1
ATOM 647 C CA . LEU A 1 87 ? -8.949 5.522 16.647 1.00 93.81 87 LEU A CA 1
ATOM 648 C C . LEU A 1 87 ? -9.253 6.685 17.601 1.00 93.81 87 LEU A C 1
ATOM 650 O O . LEU A 1 87 ? -9.323 6.466 18.803 1.00 93.81 87 LEU A O 1
ATOM 654 N N . ARG A 1 88 ? -9.398 7.907 17.078 1.00 92.88 88 ARG A N 1
ATOM 655 C CA . ARG A 1 88 ? -9.692 9.110 17.868 1.00 92.88 88 ARG A CA 1
ATOM 656 C C . ARG A 1 88 ? -11.142 9.157 18.354 1.00 92.88 88 ARG A C 1
ATOM 658 O O . ARG A 1 88 ? -11.396 9.759 19.391 1.00 92.88 88 ARG A O 1
ATOM 665 N N . ASP A 1 89 ? -12.057 8.547 17.609 1.00 89.56 89 ASP A N 1
ATOM 666 C CA . ASP A 1 89 ? -13.492 8.531 17.917 1.00 89.56 89 ASP A CA 1
ATOM 667 C C . ASP A 1 89 ? -13.896 7.419 18.912 1.00 89.56 89 ASP A C 1
ATOM 669 O O . ASP A 1 89 ? -15.073 7.297 19.253 1.00 89.56 89 ASP A O 1
ATOM 673 N N . ARG A 1 90 ? -12.936 6.604 19.375 1.00 78.75 90 ARG A N 1
ATOM 674 C CA . ARG A 1 90 ? -13.117 5.542 20.381 1.00 78.75 90 ARG A CA 1
ATOM 675 C C . ARG A 1 90 ? -12.620 5.976 21.753 1.00 78.75 90 ARG A C 1
ATOM 677 O O . ARG A 1 90 ? -13.275 5.573 22.738 1.00 78.75 90 ARG A O 1
#

Secondary structure (DSSP, 8-state):
---HHHHHHHHHHHHHHHHHHHHHTT-HHHHHHHHHHHHHHHHHHHHHHHHHHTTS--SS-HHHHHHHHHHHHHHHHHHHHHHHHHHHT-

Sequence (90 aa):
MLDTRGVLAILVSVAFLTGMVSYRRGREVEAFFLLGGGFALAAFWGLMGMALSRTGPTQVPGDIYLAMSGSAVVMSMYFFIEGRSTLRDR